Protein AF-A0A6B3GMJ6-F1 (afdb_monomer)

Sequence (74 aa):
MTSLSASLVRGAVMSPFKRAGRADATLPPGRLTRPAAPVAPGPLAAYGRICGFAESGPLPLTYPHVLAFPLTMR

Mean predicted aligned error: 8.21 Å

Structure (mmCIF, N/CA/C/O backbone):
data_AF-A0A6B3GMJ6-F1
#
_entry.id   AF-A0A6B3GMJ6-F1
#
loop_
_atom_site.group_PDB
_atom_site.id
_atom_site.type_symbol
_atom_site.label_atom_id
_atom_site.label_alt_id
_atom_site.label_comp_id
_atom_site.label_asym_id
_atom_site.label_entity_id
_atom_site.label_seq_id
_atom_site.pdbx_PDB_ins_code
_atom_site.Cartn_x
_atom_site.Cartn_y
_atom_site.Cartn_z
_atom_site.occupancy
_atom_site.B_iso_or_equiv
_atom_site.auth_seq_id
_atom_site.auth_comp_id
_atom_site.auth_asym_id
_atom_site.auth_atom_id
_atom_site.pdbx_PDB_model_num
ATOM 1 N N . MET A 1 1 ? 29.885 -10.246 11.322 1.00 60.84 1 MET A N 1
ATOM 2 C CA . MET A 1 1 ? 29.786 -8.783 11.081 1.00 60.84 1 MET A CA 1
ATOM 3 C C . MET A 1 1 ? 30.668 -8.305 9.925 1.00 60.84 1 MET A C 1
ATOM 5 O O . MET A 1 1 ? 30.182 -7.535 9.112 1.00 60.84 1 MET A O 1
ATOM 9 N N . THR A 1 2 ? 31.902 -8.804 9.774 1.00 67.06 2 THR A N 1
ATOM 10 C CA . THR A 1 2 ? 32.818 -8.503 8.646 1.00 67.06 2 THR A CA 1
ATOM 11 C C . THR A 1 2 ? 32.216 -8.726 7.251 1.00 67.06 2 THR A C 1
ATOM 13 O O . THR A 1 2 ? 32.462 -7.940 6.341 1.00 67.06 2 THR A O 1
ATOM 16 N N . SER A 1 3 ? 31.369 -9.747 7.093 1.00 83.38 3 SER A N 1
ATOM 17 C CA . SER A 1 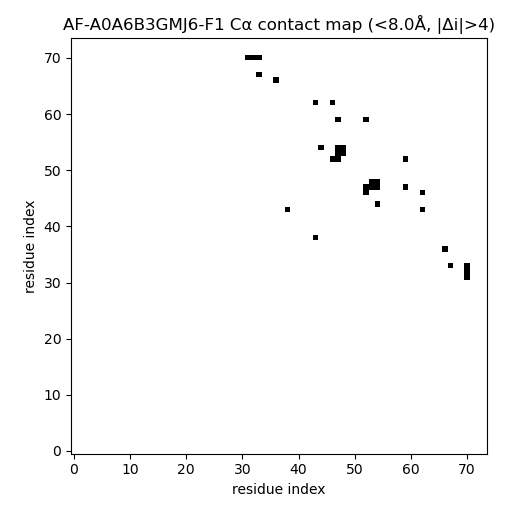3 ? 30.658 -10.031 5.837 1.00 83.38 3 SER A CA 1
ATOM 18 C C . SER A 1 3 ? 29.682 -8.917 5.417 1.00 83.38 3 SER A C 1
ATOM 20 O O . SER A 1 3 ? 29.631 -8.569 4.237 1.00 83.38 3 SER A O 1
ATOM 22 N N . LEU A 1 4 ? 28.972 -8.293 6.370 1.00 90.38 4 LEU A N 1
ATOM 23 C CA . LEU A 1 4 ? 28.050 -7.188 6.079 1.00 90.38 4 LEU A CA 1
ATOM 24 C C . LEU A 1 4 ? 28.830 -5.960 5.602 1.00 90.38 4 LEU A C 1
ATOM 26 O O . LEU A 1 4 ? 28.529 -5.403 4.551 1.00 90.38 4 LEU A O 1
ATOM 30 N N . SER A 1 5 ? 29.873 -5.578 6.342 1.00 93.31 5 SER A N 1
ATOM 31 C CA . SER A 1 5 ? 30.720 -4.433 6.003 1.00 93.31 5 SER A CA 1
ATOM 32 C C . SER A 1 5 ? 31.375 -4.599 4.631 1.00 93.31 5 SER A C 1
ATOM 34 O O . SER A 1 5 ? 31.331 -3.676 3.822 1.00 93.31 5 SER A O 1
ATOM 36 N N . ALA A 1 6 ? 31.900 -5.789 4.322 1.00 92.75 6 ALA A N 1
ATOM 37 C CA . ALA A 1 6 ? 32.458 -6.089 3.005 1.00 92.75 6 ALA A CA 1
ATOM 38 C C . ALA A 1 6 ? 31.408 -5.962 1.885 1.00 92.75 6 ALA A C 1
ATOM 40 O O . ALA A 1 6 ? 31.695 -5.406 0.823 1.00 92.75 6 ALA A O 1
ATOM 41 N N . SER A 1 7 ? 30.175 -6.423 2.127 1.00 91.62 7 SER A N 1
ATOM 42 C CA . SER A 1 7 ? 29.077 -6.308 1.162 1.00 91.62 7 SER A CA 1
ATOM 43 C C . SER A 1 7 ? 28.643 -4.855 0.936 1.00 91.62 7 SER A C 1
ATOM 45 O O . SER A 1 7 ? 28.378 -4.466 -0.202 1.00 91.62 7 SER A O 1
ATOM 47 N N . LEU A 1 8 ? 28.605 -4.035 1.992 1.00 94.50 8 LEU A N 1
ATOM 48 C CA . LEU A 1 8 ? 28.271 -2.611 1.898 1.00 94.50 8 LEU A CA 1
ATOM 49 C C . LEU A 1 8 ? 29.348 -1.829 1.137 1.00 94.50 8 LEU A C 1
ATOM 51 O O . LEU A 1 8 ? 29.015 -1.071 0.228 1.00 94.50 8 LEU A O 1
ATOM 55 N N . VAL A 1 9 ? 30.631 -2.063 1.442 1.00 95.81 9 VAL A N 1
ATOM 56 C CA . VAL A 1 9 ? 31.762 -1.437 0.732 1.00 9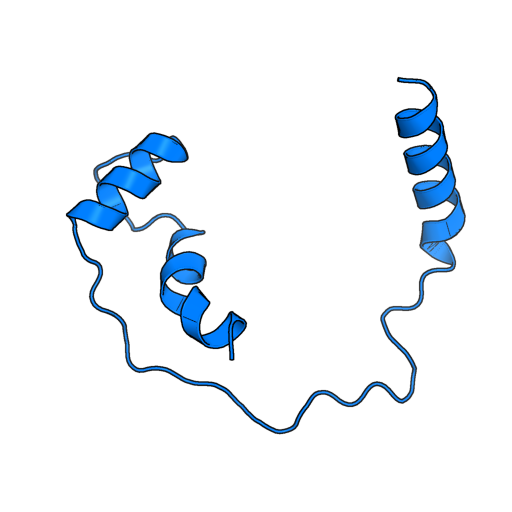5.81 9 VAL A CA 1
ATOM 57 C C . VAL A 1 9 ? 31.735 -1.802 -0.750 1.00 95.81 9 VAL A C 1
ATOM 59 O O . VAL A 1 9 ? 31.822 -0.924 -1.607 1.00 95.81 9 VAL A O 1
ATOM 62 N N . ARG A 1 10 ? 31.529 -3.084 -1.074 1.00 92.56 10 ARG A N 1
ATOM 63 C CA . ARG A 1 10 ? 31.392 -3.533 -2.464 1.00 92.56 10 AR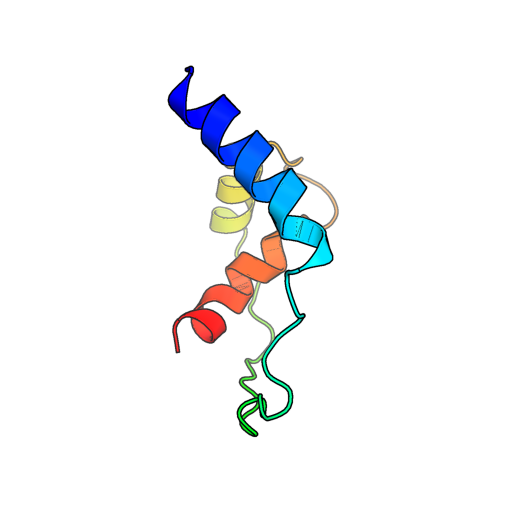G A CA 1
ATOM 64 C C . ARG A 1 10 ? 30.215 -2.858 -3.169 1.00 92.56 10 ARG A C 1
ATOM 66 O O . ARG A 1 10 ? 30.355 -2.446 -4.318 1.00 92.56 10 ARG A O 1
ATOM 73 N N . GLY A 1 11 ? 29.073 -2.733 -2.492 1.00 92.56 11 GLY A N 1
ATOM 74 C CA . GLY A 1 11 ? 27.898 -2.037 -3.014 1.00 92.56 11 GLY A CA 1
ATOM 75 C C . GLY A 1 11 ? 28.171 -0.561 -3.312 1.00 92.56 11 GLY A C 1
ATOM 76 O O . GLY A 1 11 ? 27.807 -0.088 -4.386 1.00 92.56 11 GLY A O 1
ATOM 77 N N . ALA A 1 12 ? 28.861 0.136 -2.407 1.00 94.56 12 ALA A N 1
ATOM 78 C CA . ALA A 1 12 ? 29.217 1.544 -2.564 1.00 94.56 12 ALA A CA 1
ATOM 79 C C . ALA A 1 12 ? 30.180 1.770 -3.742 1.00 94.56 12 ALA A C 1
ATOM 81 O O . ALA A 1 12 ? 29.909 2.610 -4.597 1.00 94.56 12 ALA A O 1
ATOM 82 N N . VAL A 1 13 ? 31.249 0.968 -3.841 1.00 95.81 13 VAL A N 1
ATOM 83 C CA . VAL A 1 13 ? 32.238 1.055 -4.934 1.00 95.81 13 VAL A CA 1
ATOM 84 C C . VAL A 1 13 ? 31.609 0.750 -6.299 1.00 95.81 13 VAL A C 1
ATOM 86 O O . VAL A 1 13 ? 31.974 1.353 -7.303 1.00 95.81 13 VAL A O 1
ATOM 89 N N . MET A 1 14 ? 30.638 -0.165 -6.351 1.00 92.44 14 MET A N 1
ATOM 90 C CA . MET A 1 14 ? 29.953 -0.549 -7.592 1.00 92.44 14 MET A CA 1
ATOM 91 C C . MET A 1 14 ? 28.754 0.342 -7.948 1.00 92.44 14 MET A C 1
ATOM 93 O O . MET A 1 14 ? 28.235 0.235 -9.057 1.00 92.44 14 MET A O 1
ATOM 97 N N . SER A 1 15 ? 28.318 1.228 -7.046 1.00 89.56 15 SER A N 1
ATOM 98 C CA . SER A 1 15 ? 27.158 2.110 -7.231 1.00 89.56 15 SER A CA 1
ATOM 99 C C . SER A 1 15 ? 27.205 2.968 -8.509 1.00 89.56 15 SER A C 1
ATOM 101 O O . SER A 1 15 ? 26.241 2.901 -9.271 1.00 89.56 15 SER A O 1
ATOM 103 N N . PRO A 1 16 ? 28.297 3.696 -8.837 1.00 86.94 16 PRO A N 1
ATOM 104 C CA . PRO A 1 16 ? 28.332 4.528 -10.048 1.00 86.94 16 PRO A CA 1
ATOM 105 C C . PRO A 1 16 ? 28.304 3.711 -11.348 1.00 86.94 16 PRO A C 1
ATOM 107 O O . PRO A 1 16 ? 27.936 4.230 -12.398 1.00 86.94 16 PRO A O 1
ATOM 110 N N . PHE A 1 17 ? 28.658 2.425 -11.287 1.00 87.31 17 PHE A N 1
ATOM 111 C CA . PHE A 1 17 ? 28.599 1.515 -12.431 1.00 87.31 17 PHE A CA 1
ATOM 112 C C . PHE A 1 17 ? 27.240 0.807 -12.558 1.00 87.31 17 PHE A C 1
ATOM 114 O O . PHE A 1 17 ? 26.998 0.119 -13.556 1.00 87.31 17 PHE A O 1
ATOM 121 N N . LYS A 1 18 ? 26.327 0.963 -11.583 1.00 82.19 18 LYS A N 1
ATOM 122 C CA . LYS A 1 18 ? 24.959 0.452 -11.707 1.00 82.19 18 LYS A CA 1
ATOM 123 C C . LYS A 1 18 ? 24.189 1.294 -12.720 1.00 82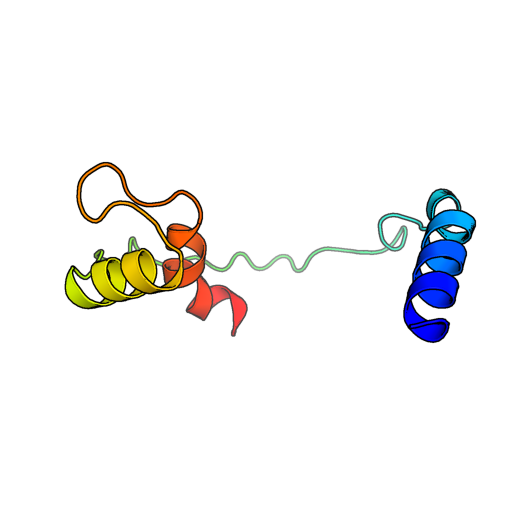.19 18 LYS A C 1
ATOM 125 O O . LYS A 1 18 ? 23.835 2.438 -12.461 1.00 82.19 18 LYS A O 1
ATOM 130 N N . ARG A 1 19 ? 23.864 0.692 -13.864 1.00 78.12 19 ARG A N 1
ATOM 131 C CA . ARG A 1 19 ? 22.892 1.261 -14.802 1.00 78.12 19 ARG A CA 1
ATOM 132 C C . ARG A 1 19 ? 21.469 1.049 -14.289 1.00 78.12 19 ARG A C 1
ATOM 134 O O . ARG A 1 19 ? 21.122 -0.048 -13.846 1.00 78.12 19 ARG A O 1
ATOM 141 N N . ALA A 1 20 ? 20.654 2.098 -14.370 1.00 70.81 20 ALA A N 1
ATOM 142 C CA . ALA A 1 20 ? 19.217 2.022 -14.146 1.00 70.81 20 ALA A CA 1
ATOM 143 C C . ALA A 1 20 ? 18.577 1.246 -15.308 1.00 70.81 20 ALA A C 1
ATOM 145 O O . ALA A 1 20 ? 18.222 1.817 -16.332 1.00 70.81 20 ALA A O 1
ATOM 146 N N . GLY A 1 21 ? 18.500 -0.078 -15.171 1.00 71.62 21 GLY A N 1
ATOM 147 C CA . GLY A 1 21 ? 17.928 -0.952 -16.195 1.00 71.62 21 GLY A CA 1
ATOM 148 C C . GLY A 1 21 ? 18.821 -1.147 -17.426 1.00 71.62 21 GLY A C 1
ATOM 149 O O . GLY A 1 21 ? 19.909 -0.580 -17.552 1.00 71.62 21 GLY A O 1
ATOM 150 N N . ARG A 1 22 ? 18.375 -2.022 -18.331 1.00 77.75 22 ARG A N 1
ATOM 151 C CA . ARG A 1 22 ? 18.987 -2.175 -19.656 1.00 77.75 22 ARG A CA 1
ATOM 152 C C . ARG A 1 22 ? 18.395 -1.138 -20.613 1.00 77.75 22 ARG A C 1
ATOM 154 O O . ARG A 1 22 ? 17.254 -0.731 -20.432 1.00 77.75 22 ARG A O 1
ATOM 161 N N . ALA A 1 23 ? 19.152 -0.726 -21.630 1.00 77.06 23 ALA A N 1
ATOM 162 C CA . ALA A 1 23 ? 18.691 0.265 -22.612 1.00 77.06 23 ALA A CA 1
ATOM 163 C C . ALA A 1 23 ? 17.469 -0.211 -23.426 1.00 77.06 23 ALA A C 1
ATOM 165 O O . ALA A 1 23 ? 16.708 0.602 -23.933 1.00 77.06 23 ALA A O 1
ATOM 166 N N . ASP A 1 24 ? 17.276 -1.525 -23.513 1.00 82.25 24 ASP A N 1
ATOM 167 C CA . ASP A 1 24 ? 16.165 -2.221 -24.162 1.00 82.25 24 ASP A CA 1
ATOM 168 C C . ASP A 1 24 ? 15.080 -2.685 -23.172 1.00 82.25 24 ASP A C 1
ATOM 170 O O . ASP A 1 24 ? 14.154 -3.405 -23.550 1.00 82.25 24 ASP A O 1
ATOM 174 N N . ALA A 1 25 ? 15.168 -2.291 -21.894 1.00 81.94 25 ALA A N 1
ATOM 175 C CA . ALA A 1 25 ? 14.192 -2.682 -20.886 1.00 81.94 25 ALA A CA 1
ATOM 176 C C . ALA A 1 25 ? 12.835 -2.025 -21.177 1.00 81.94 25 ALA A C 1
ATOM 178 O O . ALA A 1 25 ? 12.594 -0.865 -20.852 1.00 81.94 25 ALA A O 1
ATOM 179 N N . THR A 1 26 ? 11.936 -2.797 -21.780 1.00 83.25 26 THR A N 1
ATOM 180 C CA . THR A 1 26 ? 10.555 -2.385 -22.033 1.00 83.25 26 THR A CA 1
ATOM 181 C C . THR A 1 26 ? 9.687 -2.835 -20.865 1.00 83.25 26 THR A C 1
ATOM 183 O O . THR A 1 26 ? 9.708 -4.006 -20.482 1.00 83.25 26 THR A O 1
ATOM 186 N N . LEU A 1 27 ? 8.929 -1.909 -20.274 1.00 82.25 27 LEU A N 1
ATOM 187 C CA . LEU A 1 27 ? 7.930 -2.264 -19.269 1.00 82.25 27 LEU A CA 1
ATOM 188 C C . LEU A 1 27 ? 6.801 -3.071 -19.930 1.00 82.25 27 LEU A C 1
ATOM 190 O O . LEU A 1 27 ? 6.422 -2.758 -21.061 1.00 82.25 27 LEU A O 1
ATOM 194 N N . PRO A 1 28 ? 6.225 -4.072 -19.242 1.00 84.19 28 PRO A N 1
ATOM 195 C CA . PRO A 1 28 ? 5.036 -4.750 -19.738 1.00 84.19 28 PRO A CA 1
ATOM 196 C C . PRO A 1 28 ? 3.932 -3.725 -20.055 1.00 84.19 28 PRO A C 1
ATOM 198 O O . PRO A 1 28 ? 3.674 -2.846 -19.231 1.00 84.19 28 PRO A O 1
ATOM 201 N N . PRO A 1 29 ? 3.247 -3.823 -21.209 1.00 86.25 29 PRO A N 1
ATOM 202 C CA . PRO A 1 29 ? 2.208 -2.861 -21.587 1.00 86.25 29 PRO A CA 1
ATOM 203 C C . PRO A 1 29 ? 0.945 -2.979 -20.717 1.00 86.25 29 PRO A C 1
ATOM 205 O O . PRO A 1 29 ? 0.087 -2.098 -20.730 1.00 86.25 29 PRO A O 1
ATOM 208 N N . GLY A 1 30 ? 0.809 -4.079 -19.970 1.00 89.69 30 GLY A N 1
ATOM 209 C CA . GLY A 1 30 ? -0.331 -4.333 -19.102 1.00 89.69 30 GLY A CA 1
ATOM 210 C C . GLY A 1 30 ? -0.354 -3.404 -17.890 1.00 89.69 30 GLY A C 1
ATOM 211 O O . GLY A 1 30 ? 0.618 -3.306 -17.145 1.00 89.69 30 GLY A O 1
ATOM 212 N N . ARG A 1 31 ? -1.505 -2.771 -17.647 1.00 89.94 31 ARG A N 1
ATOM 213 C CA . ARG A 1 31 ? -1.785 -2.052 -16.401 1.00 89.94 31 ARG A CA 1
ATOM 214 C C . ARG A 1 31 ? -2.710 -2.891 -15.531 1.00 89.94 31 ARG A C 1
ATOM 216 O O . ARG A 1 31 ? -3.857 -3.132 -15.897 1.00 89.94 31 ARG A O 1
ATOM 223 N N . LEU A 1 32 ? -2.220 -3.298 -14.366 1.00 91.44 32 LEU A N 1
ATOM 224 C CA . LEU A 1 32 ? -3.044 -3.945 -13.353 1.00 91.44 32 LEU A CA 1
ATOM 225 C C . LEU A 1 32 ? -3.787 -2.871 -12.553 1.00 91.44 32 LEU A C 1
ATOM 227 O O . LEU A 1 32 ? -3.172 -1.961 -12.000 1.00 91.44 32 LEU A O 1
ATOM 231 N N . THR A 1 33 ? -5.112 -2.962 -12.507 1.00 91.94 33 THR A N 1
ATOM 232 C CA . THR A 1 33 ? -5.964 -2.072 -11.714 1.00 91.94 33 THR A CA 1
ATOM 233 C C . THR A 1 33 ? -6.892 -2.892 -10.831 1.00 91.94 33 THR A C 1
ATOM 235 O O . THR A 1 33 ? -7.182 -4.058 -11.100 1.00 91.94 33 THR A O 1
ATOM 238 N N . ARG A 1 34 ? -7.353 -2.276 -9.744 1.00 87.94 34 ARG A N 1
ATOM 239 C CA . ARG A 1 34 ? -8.340 -2.842 -8.828 1.00 87.94 34 ARG A CA 1
ATOM 240 C C . ARG A 1 34 ? -9.285 -1.721 -8.395 1.00 87.94 34 ARG A C 1
ATOM 242 O O . ARG A 1 34 ? -8.814 -0.598 -8.204 1.00 87.94 34 ARG A O 1
ATOM 249 N N . PRO A 1 35 ? -10.582 -2.001 -8.201 1.00 88.75 35 PRO A N 1
ATOM 250 C CA . PRO A 1 35 ? -11.479 -1.077 -7.520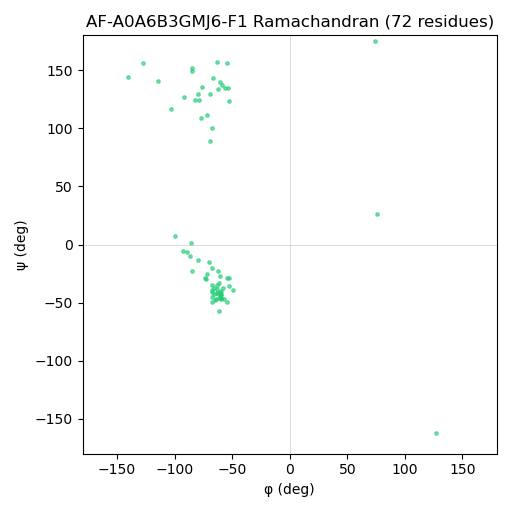 1.00 88.75 35 PRO A CA 1
ATOM 251 C C . PRO A 1 35 ? -10.953 -0.686 -6.134 1.00 88.75 35 PRO A C 1
ATOM 253 O O . PRO A 1 35 ? -10.195 -1.439 -5.513 1.00 88.75 35 PRO A O 1
ATOM 256 N N . ALA A 1 36 ? -11.386 0.470 -5.629 1.00 82.44 36 ALA A N 1
ATOM 257 C CA . ALA A 1 36 ? -11.033 0.905 -4.284 1.00 82.44 36 ALA A CA 1
ATOM 258 C C . ALA A 1 36 ? -11.375 -0.196 -3.264 1.00 82.44 36 ALA A C 1
ATOM 260 O O . ALA A 1 36 ? -12.505 -0.681 -3.198 1.00 82.44 36 ALA A O 1
ATOM 261 N N . ALA A 1 37 ? -10.373 -0.626 -2.502 1.00 83.31 37 ALA A N 1
ATOM 262 C CA . ALA A 1 37 ? -10.555 -1.622 -1.461 1.00 83.31 37 ALA A CA 1
ATOM 263 C C . ALA A 1 37 ? -11.134 -0.943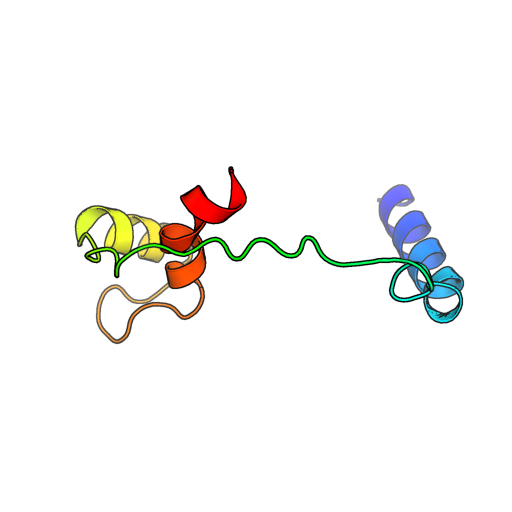 -0.215 1.00 83.31 37 ALA A C 1
ATOM 265 O O . ALA A 1 37 ? -10.551 0.050 0.231 1.00 83.31 37 ALA A O 1
ATOM 266 N N . PRO A 1 38 ? -12.224 -1.457 0.381 1.00 88.38 38 PRO A N 1
ATOM 267 C CA . PRO A 1 38 ? -12.667 -0.952 1.668 1.00 88.38 38 PRO A CA 1
ATOM 268 C C . PRO A 1 38 ? -11.574 -1.207 2.707 1.00 88.38 38 PRO A C 1
ATOM 270 O O . PRO A 1 38 ? -11.000 -2.297 2.785 1.00 88.38 38 PRO A O 1
ATOM 273 N N . VAL A 1 39 ? -11.284 -0.186 3.507 1.00 92.00 39 VAL A N 1
ATOM 274 C CA . VAL A 1 39 ? -10.357 -0.306 4.629 1.00 92.00 39 VAL A CA 1
ATOM 275 C C . VAL A 1 39 ? -11.084 -1.025 5.761 1.00 92.00 39 VAL A C 1
ATOM 277 O O . VAL A 1 39 ? -11.994 -0.473 6.374 1.00 92.00 39 VAL A O 1
ATOM 280 N N . ALA A 1 40 ? -10.693 -2.269 6.029 1.00 91.19 40 ALA A N 1
ATOM 281 C CA . ALA A 1 40 ? -11.243 -3.037 7.136 1.00 91.19 40 ALA A CA 1
ATOM 282 C C . ALA A 1 40 ? -10.594 -2.585 8.466 1.00 91.19 40 ALA A C 1
ATOM 284 O O . ALA A 1 40 ? -9.365 -2.652 8.581 1.00 91.19 40 ALA A O 1
ATOM 285 N N . PRO A 1 41 ? -11.375 -2.174 9.488 1.00 91.50 41 PRO A N 1
ATOM 286 C CA . PRO A 1 41 ? -10.826 -1.628 10.734 1.00 91.50 41 PRO A CA 1
ATOM 287 C C . PRO A 1 41 ? -9.910 -2.597 11.490 1.00 91.50 41 PRO A C 1
ATOM 289 O O . PRO A 1 41 ? -8.865 -2.193 11.990 1.00 91.50 41 PRO A O 1
ATOM 292 N N . GLY A 1 42 ? -10.263 -3.886 11.538 1.00 94.25 42 GLY A N 1
ATOM 293 C CA . GLY A 1 42 ? -9.471 -4.906 12.235 1.00 94.25 42 GLY A CA 1
ATOM 294 C C . GLY A 1 42 ? -8.054 -5.059 11.662 1.00 94.25 42 GLY A C 1
ATOM 295 O O . GLY A 1 42 ? -7.081 -4.862 12.392 1.00 94.25 42 GLY A O 1
ATOM 296 N N . PRO A 1 43 ? -7.910 -5.354 10.355 1.00 94.44 43 PRO A N 1
ATOM 297 C CA . PRO A 1 43 ? -6.609 -5.396 9.691 1.00 94.44 43 PRO A CA 1
ATOM 298 C C . PRO A 1 43 ? -5.817 -4.086 9.776 1.00 94.44 43 PRO A C 1
ATOM 300 O O . PRO A 1 43 ? -4.597 -4.133 9.929 1.00 94.44 43 PRO A O 1
ATOM 303 N N . LEU A 1 44 ? -6.477 -2.923 9.694 1.00 95.12 44 LEU A N 1
ATOM 304 C CA . LEU A 1 44 ? -5.807 -1.630 9.856 1.00 95.12 44 LEU A CA 1
ATOM 305 C C . LEU A 1 44 ? -5.234 -1.464 11.270 1.00 95.12 44 LEU A C 1
ATOM 307 O O . LEU A 1 44 ? -4.069 -1.103 11.411 1.00 95.12 44 LEU A O 1
ATOM 311 N N . ALA A 1 45 ? -6.018 -1.774 12.304 1.00 95.19 45 ALA A N 1
ATOM 312 C CA . ALA A 1 45 ? -5.569 -1.689 13.691 1.00 95.19 45 ALA A CA 1
ATOM 313 C C . ALA A 1 45 ? -4.410 -2.658 13.973 1.00 95.19 45 ALA A C 1
ATOM 315 O O . ALA A 1 45 ? -3.429 -2.290 14.615 1.00 95.19 45 ALA A O 1
ATOM 316 N N . ALA A 1 46 ? -4.476 -3.885 13.445 1.00 96.00 46 ALA A N 1
ATOM 317 C CA . ALA A 1 46 ? -3.386 -4.851 13.566 1.00 96.00 46 ALA A CA 1
ATOM 318 C C . ALA A 1 46 ? -2.097 -4.346 12.898 1.00 96.00 46 ALA A C 1
ATOM 320 O O . ALA A 1 46 ? -1.031 -4.401 13.509 1.00 96.00 46 ALA A O 1
ATOM 321 N N . TYR A 1 47 ? -2.201 -3.805 11.680 1.00 96.19 47 TYR A N 1
ATOM 322 C CA . TYR A 1 47 ? -1.070 -3.197 10.980 1.00 96.19 47 TYR A CA 1
ATOM 323 C C . TYR A 1 47 ? -0.475 -2.026 11.769 1.00 96.19 47 TYR A C 1
ATOM 325 O O . TYR A 1 47 ? 0.739 -1.967 11.957 1.00 96.19 47 TYR A O 1
ATOM 333 N N . GLY A 1 48 ? -1.328 -1.128 12.271 1.00 96.25 48 GLY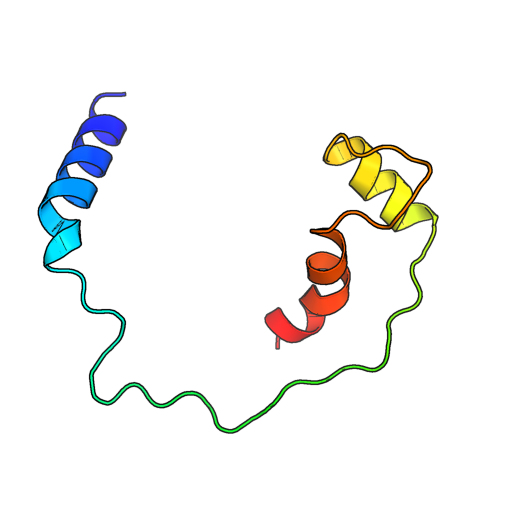 A N 1
ATOM 334 C CA . GLY A 1 48 ? -0.911 0.016 13.076 1.00 96.25 48 GLY A CA 1
ATOM 335 C C . GLY A 1 48 ? -0.126 -0.408 14.312 1.00 96.25 48 GLY A C 1
ATOM 336 O O . GLY A 1 48 ? 0.981 0.078 14.519 1.00 96.25 48 GLY A O 1
ATOM 337 N N . ARG A 1 49 ? -0.620 -1.400 15.062 1.00 95.69 49 ARG A N 1
ATOM 338 C CA . ARG A 1 49 ? 0.083 -1.935 16.239 1.00 95.69 49 ARG A CA 1
ATOM 339 C C . ARG A 1 49 ? 1.425 -2.586 15.909 1.00 95.69 49 ARG A C 1
ATOM 341 O O . ARG A 1 49 ? 2.382 -2.380 16.644 1.00 95.69 49 ARG A O 1
ATOM 348 N N . ILE A 1 50 ? 1.510 -3.355 14.822 1.00 97.25 50 ILE A N 1
ATOM 349 C CA . ILE A 1 50 ? 2.760 -4.022 14.416 1.00 97.25 50 ILE A CA 1
ATOM 350 C C . ILE A 1 50 ? 3.808 -2.995 13.971 1.00 97.25 50 ILE A C 1
ATOM 352 O O . ILE A 1 50 ? 4.985 -3.132 14.292 1.00 97.25 50 ILE A O 1
ATOM 356 N N . CYS A 1 51 ? 3.385 -1.972 13.227 1.00 96.31 51 CYS A N 1
ATOM 357 C CA . CYS A 1 51 ? 4.284 -0.975 12.651 1.00 96.31 51 CYS A CA 1
ATOM 358 C C . CYS A 1 51 ? 4.492 0.270 13.531 1.00 96.31 51 CYS A C 1
ATOM 360 O O . CYS A 1 51 ? 5.305 1.118 13.174 1.00 96.31 51 CYS A O 1
ATOM 362 N N . GLY A 1 52 ? 3.780 0.396 14.654 1.00 95.94 52 GLY A N 1
ATOM 363 C CA . GLY A 1 52 ? 3.873 1.545 15.557 1.00 95.94 52 GLY A CA 1
ATOM 364 C C . GLY A 1 52 ? 3.167 2.812 15.058 1.00 95.94 52 GLY A C 1
ATOM 365 O O . GLY A 1 52 ? 3.560 3.913 15.434 1.00 95.94 52 GLY A O 1
ATOM 366 N N . PHE A 1 53 ? 2.142 2.686 14.209 1.00 95.19 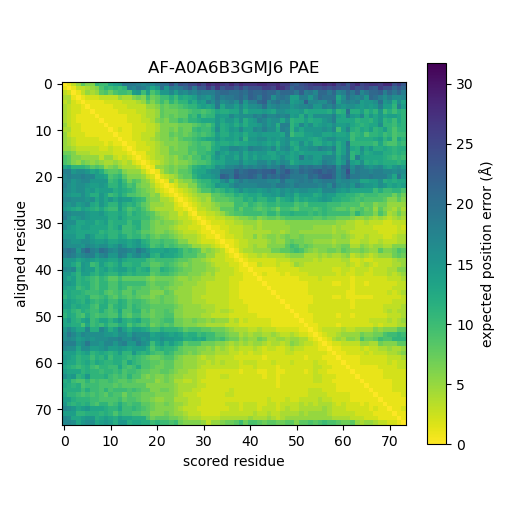53 PHE A N 1
ATOM 367 C CA . PHE A 1 53 ? 1.306 3.823 13.807 1.00 95.19 53 PHE A CA 1
ATOM 368 C C . PHE A 1 53 ? 0.185 4.077 14.818 1.00 95.19 53 PHE A C 1
ATOM 370 O O . PHE A 1 53 ? -0.334 3.145 15.433 1.00 95.19 53 PHE A O 1
ATOM 377 N N . ALA A 1 54 ? -0.218 5.343 14.952 1.00 90.19 54 ALA A N 1
ATOM 378 C CA . ALA A 1 54 ? -1.350 5.725 15.789 1.00 90.19 54 ALA A CA 1
ATOM 379 C C . ALA A 1 54 ? -2.649 5.047 15.314 1.00 90.19 54 ALA A C 1
ATOM 381 O O . ALA A 1 54 ? -2.907 4.958 14.114 1.00 90.19 54 ALA A O 1
ATOM 382 N N . GLU A 1 55 ? -3.475 4.588 16.259 1.00 84.06 55 GLU A N 1
ATOM 383 C CA . GLU A 1 55 ? -4.739 3.899 15.950 1.00 84.06 55 GLU A CA 1
ATOM 384 C C . GLU A 1 55 ? -5.815 4.847 15.398 1.00 84.06 55 GLU A C 1
ATOM 386 O O . GLU A 1 55 ? -6.704 4.422 14.661 1.00 84.06 55 GLU A O 1
ATOM 391 N N . SER A 1 56 ? -5.724 6.135 15.732 1.00 85.12 56 SER A N 1
ATOM 392 C CA . SER A 1 56 ? -6.642 7.181 15.287 1.00 85.12 56 SER A CA 1
ATOM 393 C C . SER A 1 56 ? -5.939 8.188 14.386 1.00 85.12 56 SER A C 1
ATOM 395 O O . SER A 1 56 ? -4.826 8.620 14.690 1.00 85.12 56 SER A O 1
ATOM 397 N N . GLY A 1 57 ? -6.629 8.641 13.341 1.00 87.00 57 GLY A N 1
ATOM 398 C CA . GLY A 1 57 ? -6.132 9.669 12.433 1.00 87.00 57 GLY A CA 1
ATOM 399 C C . GLY A 1 57 ? -6.188 9.224 10.971 1.00 87.00 57 GLY A C 1
ATOM 400 O O . GLY A 1 57 ? -6.933 8.300 10.635 1.00 87.00 57 GLY A O 1
ATOM 401 N N . PRO A 1 58 ? -5.445 9.899 10.080 1.00 91.62 58 PRO A N 1
ATOM 402 C CA . PRO A 1 58 ? -5.372 9.504 8.682 1.00 91.62 58 PRO A CA 1
ATOM 403 C C . PRO A 1 58 ? -4.739 8.118 8.529 1.00 91.62 58 PRO A C 1
ATOM 405 O O . PRO A 1 58 ? -3.967 7.656 9.369 1.00 91.62 58 PRO A O 1
ATOM 408 N N . LEU A 1 59 ? -5.045 7.470 7.407 1.00 93.00 59 LEU A N 1
ATOM 409 C CA . LEU A 1 59 ? -4.480 6.172 7.063 1.00 93.00 59 LEU A CA 1
ATOM 410 C C . LEU A 1 59 ? -2.941 6.260 6.983 1.00 93.00 59 LEU A C 1
ATOM 412 O O . LEU A 1 59 ? -2.433 7.208 6.375 1.00 93.00 59 LEU A O 1
ATOM 416 N N . PRO A 1 60 ? -2.184 5.281 7.518 1.00 94.75 60 PRO A N 1
ATOM 417 C CA . PRO A 1 60 ? -0.735 5.259 7.352 1.00 94.75 60 PRO A CA 1
ATOM 418 C C . PRO A 1 60 ? -0.354 5.286 5.868 1.00 94.75 60 PRO A C 1
ATOM 420 O O . PRO A 1 60 ? -0.904 4.519 5.076 1.00 94.75 60 PRO A O 1
ATOM 423 N N . LEU A 1 61 ? 0.624 6.121 5.497 1.00 94.38 61 LEU A N 1
ATOM 424 C CA . LEU A 1 61 ? 1.070 6.311 4.104 1.00 94.38 61 LEU A CA 1
ATOM 425 C C . LEU A 1 61 ? 1.472 4.995 3.416 1.00 94.38 61 LEU A C 1
ATOM 427 O O . LEU A 1 61 ? 1.368 4.845 2.201 1.00 94.38 61 LEU A O 1
ATOM 431 N N . THR A 1 62 ? 1.932 4.027 4.201 1.00 94.75 62 THR A N 1
ATOM 432 C CA . THR A 1 62 ? 2.373 2.713 3.739 1.00 94.75 62 THR A CA 1
ATOM 433 C C . THR A 1 62 ? 1.229 1.710 3.579 1.00 94.75 62 THR A C 1
ATOM 435 O O . THR A 1 62 ? 1.361 0.784 2.782 1.00 94.75 62 THR A O 1
ATOM 438 N N . TYR A 1 63 ? 0.089 1.891 4.255 1.00 95.06 63 TYR A N 1
ATOM 439 C CA . TYR A 1 63 ? -1.033 0.943 4.232 1.00 95.06 63 TYR A CA 1
ATOM 440 C C . TYR A 1 63 ? -1.656 0.712 2.840 1.00 95.06 63 TYR A C 1
ATOM 442 O O . TYR A 1 63 ? -2.022 -0.428 2.546 1.00 95.06 63 TYR A O 1
ATOM 450 N N . PRO A 1 64 ? -1.714 1.703 1.923 1.00 92.69 64 PRO A N 1
ATOM 451 C CA . PRO A 1 64 ? -2.114 1.462 0.538 1.00 92.69 64 PRO A CA 1
ATOM 452 C C . PRO A 1 64 ? -1.332 0.343 -0.165 1.00 92.69 64 PRO A C 1
ATOM 454 O O . PRO A 1 64 ? -1.899 -0.342 -1.010 1.00 92.69 64 PRO A O 1
ATOM 457 N N . HIS A 1 65 ? -0.075 0.083 0.214 1.00 92.44 65 HIS A N 1
ATOM 458 C CA . HIS A 1 65 ? 0.699 -1.036 -0.337 1.00 92.44 65 HIS A CA 1
ATOM 459 C C . HIS A 1 65 ? 0.136 -2.395 0.093 1.00 92.44 65 HIS A C 1
ATOM 461 O O . HIS A 1 65 ? 0.124 -3.329 -0.702 1.00 92.44 65 HIS A O 1
ATOM 467 N N . VAL A 1 66 ? -0.390 -2.502 1.319 1.00 93.69 66 VAL A N 1
ATOM 468 C CA . VAL A 1 66 ? -1.073 -3.712 1.804 1.00 93.69 66 VAL A CA 1
ATOM 469 C C . VAL A 1 66 ? -2.361 -3.940 1.013 1.00 93.69 66 VAL A C 1
ATOM 471 O O . VAL A 1 66 ? -2.640 -5.057 0.583 1.00 93.69 66 VAL A O 1
ATOM 474 N N . LEU A 1 67 ? -3.123 -2.873 0.749 1.00 93.44 67 LEU A N 1
ATOM 475 C CA . LEU A 1 67 ? -4.338 -2.947 -0.070 1.00 93.44 67 LEU A CA 1
ATOM 476 C C . LEU A 1 67 ? -4.030 -3.317 -1.527 1.00 93.44 67 LEU A C 1
ATOM 478 O O . LEU A 1 67 ? -4.784 -4.070 -2.147 1.00 93.44 67 LEU A O 1
ATOM 482 N N . ALA A 1 68 ? -2.925 -2.809 -2.072 1.00 92.69 68 ALA A N 1
ATOM 483 C CA . ALA A 1 68 ? -2.481 -3.085 -3.433 1.00 92.69 68 ALA A CA 1
ATOM 484 C C . ALA A 1 68 ? -1.774 -4.442 -3.585 1.00 92.69 68 ALA A C 1
ATOM 486 O O . ALA A 1 68 ? -1.631 -4.907 -4.712 1.00 92.69 68 ALA A O 1
ATOM 487 N N . PHE A 1 69 ? -1.386 -5.105 -2.491 1.00 92.69 69 PHE A N 1
ATOM 488 C CA . PHE A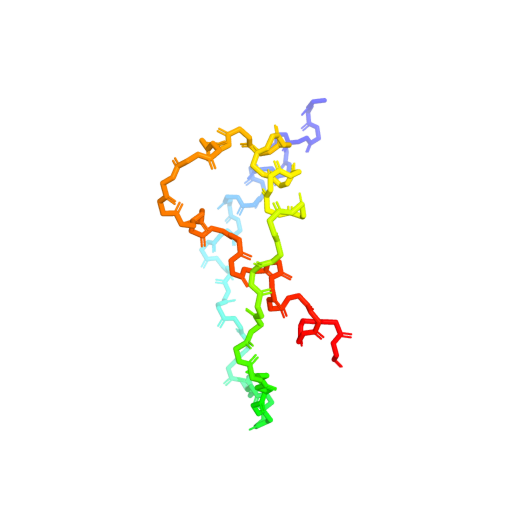 1 69 ? -0.570 -6.324 -2.507 1.00 92.69 69 PHE A CA 1
ATOM 489 C C . PHE A 1 69 ? -1.056 -7.431 -3.462 1.00 92.69 69 PHE A C 1
ATOM 491 O O . PHE A 1 69 ? -0.219 -8.016 -4.149 1.00 92.69 69 PHE A O 1
ATOM 498 N N . PRO A 1 70 ? -2.370 -7.698 -3.616 1.00 91.25 70 PRO A N 1
ATOM 499 C CA . PRO A 1 70 ? -2.838 -8.687 -4.588 1.00 91.25 70 PRO A CA 1
ATOM 500 C C . PRO A 1 70 ? -2.470 -8.367 -6.045 1.00 91.25 70 PRO A C 1
ATOM 502 O O . PRO A 1 70 ? -2.333 -9.287 -6.842 1.00 91.25 70 PRO A O 1
ATOM 505 N N . LEU A 1 71 ? -2.300 -7.088 -6.401 1.00 92.69 71 LEU A N 1
ATOM 506 C CA . LEU A 1 71 ? -1.827 -6.689 -7.731 1.00 92.69 71 LEU A CA 1
ATOM 507 C C . LEU A 1 71 ? -0.339 -6.995 -7.923 1.00 92.69 71 LEU A C 1
ATOM 509 O O . LEU A 1 71 ? 0.072 -7.264 -9.042 1.00 92.69 71 LEU A O 1
ATOM 513 N N . THR A 1 72 ? 0.453 -6.970 -6.851 1.00 90.25 72 THR A N 1
ATOM 514 C CA . THR A 1 72 ? 1.882 -7.317 -6.879 1.00 90.25 72 THR A CA 1
ATOM 515 C C . THR A 1 72 ? 2.108 -8.823 -7.017 1.00 90.25 72 THR A C 1
ATOM 517 O O . THR A 1 72 ? 3.126 -9.243 -7.553 1.00 90.25 72 THR A O 1
ATOM 520 N N . MET A 1 73 ? 1.174 -9.635 -6.517 1.00 90.75 73 MET A N 1
ATOM 521 C CA . MET A 1 73 ? 1.260 -11.102 -6.532 1.00 90.75 73 MET A CA 1
ATOM 522 C C . MET A 1 73 ? 0.735 -11.743 -7.827 1.00 90.75 73 MET A C 1
ATOM 524 O O . MET A 1 73 ? 0.695 -12.971 -7.913 1.00 90.75 73 MET A O 1
ATOM 528 N N . ARG A 1 74 ? 0.290 -10.938 -8.795 1.00 81.38 74 ARG A N 1
ATOM 529 C CA . ARG A 1 74 ? -0.252 -11.394 -10.079 1.00 81.38 74 ARG A CA 1
ATOM 530 C C . ARG A 1 74 ? 0.790 -11.297 -11.183 1.00 81.38 74 ARG A C 1
ATOM 532 O O . ARG A 1 74 ? 0.755 -12.185 -12.060 1.00 81.38 74 ARG A O 1
#

Foldseek 3Di:
DVVVVVVVVVCVVCVVVDDPDDPPDDDDPDDDDDPDDDDDLVVQCVVCVVVVHDSDDDRPPCVVCVVCVVVVVD

Radius of gyration: 19.25 Å; Cα contacts (8 Å, |Δi|>4): 17; chains: 1; bounding box: 46×21×40 Å

Solvent-accessible surface area (backbone atoms only — not comparable to full-atom values): 5051 Å² total; per-residue (Å²): 112,72,67,58,55,52,51,50,53,53,49,60,74,46,45,87,75,58,67,92,68,58,98,80,68,73,76,76,90,76,79,89,82,77,78,88,73,82,84,54,66,66,65,51,47,52,50,20,66,77,71,71,47,73,88,72,77,81,79,61,87,65,54,62,55,66,74,46,40,71,67,76,76,105

pLDDT: mean 89.04, std 7.21, range [60.84, 97.25]

Secondary structure (DSSP, 8-state):
-HHHHHHHHHHHHHGGG--SS-TT-PPPSPPP--PPPP--HHHHHHHHHHHT--SSSSPPTTHHHHHHHHHHT-